Protein AF-A0A7V1KM54-F1 (afdb_monomer_lite)

pLDDT: mean 93.87, std 10.3, range [54.5, 98.75]

Secondary structure (DSSP, 8-state):
-PPP------GGGHHHHHHHHHHHHT--S----S-SS-TTTT---S-BTTTBTHHHHHHHHHHHHHHT-

Structure (mmCIF, N/CA/C/O backbone):
data_AF-A0A7V1KM54-F1
#
_entry.id   AF-A0A7V1KM54-F1
#
loop_
_atom_site.group_PDB
_atom_site.id
_atom_site.type_symbol
_atom_site.label_atom_id
_atom_site.label_alt_id
_atom_site.label_comp_id
_atom_site.label_asym_id
_atom_site.label_entity_id
_atom_site.label_seq_id
_atom_site.pdbx_PDB_ins_code
_atom_site.Cartn_x
_atom_site.Cartn_y
_atom_site.Cartn_z
_atom_site.occupancy
_atom_site.B_iso_or_equiv
_atom_site.auth_seq_id
_atom_site.auth_comp_id
_atom_site.auth_asym_id
_atom_site.auth_atom_id
_atom_site.pdbx_PDB_model_num
ATOM 1 N N . ILE A 1 1 ? 12.514 -26.915 -8.013 1.00 54.50 1 ILE A N 1
ATOM 2 C CA . ILE A 1 1 ? 11.823 -25.758 -8.632 1.00 54.50 1 ILE A CA 1
ATOM 3 C C . ILE A 1 1 ? 10.667 -25.420 -7.702 1.00 54.50 1 ILE A C 1
ATOM 5 O O . ILE A 1 1 ? 9.900 -26.330 -7.412 1.00 54.50 1 ILE A O 1
ATOM 9 N N . ARG A 1 2 ? 10.600 -24.210 -7.126 1.00 56.97 2 ARG A N 1
ATOM 10 C CA . ARG A 1 2 ? 9.421 -23.817 -6.336 1.00 56.97 2 ARG A CA 1
ATOM 11 C C . ARG A 1 2 ? 8.259 -23.642 -7.309 1.00 56.97 2 ARG A C 1
ATOM 13 O O . ARG A 1 2 ? 8.419 -22.941 -8.303 1.00 56.97 2 ARG A O 1
ATOM 20 N N . THR A 1 3 ? 7.136 -24.300 -7.054 1.00 64.31 3 THR A N 1
ATOM 21 C CA . THR A 1 3 ? 5.881 -23.977 -7.737 1.00 64.31 3 THR A CA 1
ATOM 22 C C . THR A 1 3 ? 5.493 -22.573 -7.278 1.00 64.31 3 THR A C 1
ATOM 24 O O . THR A 1 3 ? 5.395 -22.380 -6.063 1.00 64.31 3 THR A O 1
ATOM 27 N N . PRO A 1 4 ? 5.350 -21.582 -8.175 1.00 66.19 4 PRO A N 1
ATOM 28 C CA . PRO A 1 4 ? 4.911 -20.253 -7.775 1.00 66.19 4 PRO A CA 1
ATOM 29 C C . PRO A 1 4 ? 3.590 -20.360 -7.010 1.00 66.19 4 PRO A C 1
ATOM 31 O O . PRO A 1 4 ? 2.739 -21.183 -7.356 1.00 66.19 4 PRO A O 1
ATOM 34 N N . GLY A 1 5 ? 3.450 -19.568 -5.946 1.00 69.50 5 GLY A N 1
ATOM 35 C CA . GLY A 1 5 ? 2.187 -19.443 -5.225 1.00 69.50 5 GLY A CA 1
ATOM 36 C C . GLY A 1 5 ? 1.088 -18.830 -6.100 1.00 69.50 5 GLY A C 1
ATOM 37 O O . GLY A 1 5 ? 1.276 -18.567 -7.288 1.00 69.50 5 GLY A O 1
ATOM 38 N N . PHE A 1 6 ? -0.080 -18.594 -5.507 1.00 80.94 6 PHE A N 1
ATOM 39 C CA . PHE A 1 6 ? -1.170 -17.885 -6.174 1.00 80.94 6 PHE A CA 1
ATOM 40 C C . PHE A 1 6 ? -0.722 -16.474 -6.593 1.00 80.94 6 PHE A C 1
ATOM 42 O O . PHE A 1 6 ? -0.089 -15.772 -5.809 1.00 80.94 6 PHE A O 1
ATOM 49 N N . SER A 1 7 ? -1.074 -16.057 -7.810 1.00 89.00 7 SER A N 1
ATOM 50 C CA . SER A 1 7 ? -0.929 -14.671 -8.263 1.00 89.00 7 SER A CA 1
ATOM 51 C C . SER A 1 7 ? -2.282 -13.976 -8.161 1.00 89.00 7 SER A C 1
ATOM 53 O O . SER A 1 7 ? -3.309 -14.564 -8.509 1.00 89.00 7 SER A O 1
ATOM 55 N N . VAL A 1 8 ? -2.282 -12.739 -7.670 1.00 92.62 8 VAL A N 1
ATOM 56 C CA . VAL A 1 8 ? -3.476 -11.899 -7.572 1.00 92.62 8 VAL A CA 1
ATOM 57 C C . VAL A 1 8 ? -3.240 -10.636 -8.385 1.00 92.62 8 VAL A C 1
ATOM 59 O O . VAL A 1 8 ? -2.229 -9.958 -8.209 1.00 92.62 8 VAL A O 1
ATOM 62 N N . ASP A 1 9 ? -4.169 -10.335 -9.289 1.00 95.12 9 ASP A N 1
ATOM 63 C CA . ASP A 1 9 ? -4.097 -9.138 -10.120 1.00 95.12 9 ASP A CA 1
ATOM 64 C C . ASP A 1 9 ? -4.270 -7.874 -9.263 1.00 95.12 9 ASP A C 1
ATOM 66 O O . ASP A 1 9 ? -5.129 -7.799 -8.380 1.00 95.12 9 ASP A O 1
ATOM 70 N N . ARG A 1 10 ? -3.450 -6.861 -9.543 1.00 96.62 10 ARG A N 1
ATOM 71 C CA . ARG A 1 10 ? -3.444 -5.569 -8.847 1.00 96.62 10 ARG A CA 1
ATOM 72 C C . ARG A 1 10 ? -4.700 -4.724 -9.122 1.00 96.62 10 ARG A C 1
ATOM 74 O O . ARG A 1 10 ? -4.977 -3.785 -8.369 1.00 96.62 10 ARG A O 1
ATOM 81 N N . GLN A 1 11 ? -5.441 -5.047 -10.178 1.00 97.81 11 GLN A N 1
ATOM 82 C CA . GLN A 1 11 ? -6.699 -4.456 -10.636 1.00 97.81 11 GLN A CA 1
ATOM 83 C C . GLN A 1 11 ? -6.631 -2.929 -10.694 1.00 97.81 11 GLN A C 1
ATOM 85 O O . GLN A 1 11 ? -7.458 -2.231 -10.113 1.00 97.81 11 GLN A O 1
ATOM 90 N N . ASP A 1 12 ? -5.563 -2.401 -11.301 1.00 97.00 12 ASP A N 1
ATOM 91 C CA . ASP A 1 12 ? -5.269 -0.962 -11.384 1.00 97.00 12 ASP A CA 1
ATOM 92 C C . ASP A 1 12 ? -5.238 -0.215 -10.031 1.00 97.00 12 ASP A C 1
ATOM 94 O O . ASP A 1 12 ? -5.321 1.017 -9.976 1.00 97.00 12 ASP A O 1
ATOM 98 N N . GLY A 1 13 ? -5.048 -0.946 -8.929 1.00 98.06 13 GLY A N 1
ATOM 99 C CA . GLY A 1 13 ? -5.064 -0.439 -7.557 1.00 98.06 13 GLY A CA 1
ATOM 100 C C . GLY A 1 13 ? -6.338 -0.774 -6.780 1.00 98.06 13 GLY A C 1
ATOM 101 O O . GLY A 1 13 ? -6.351 -0.574 -5.567 1.00 98.06 13 GLY A O 1
ATOM 102 N N . ALA A 1 14 ? -7.382 -1.311 -7.421 1.00 98.56 14 ALA A N 1
ATOM 103 C CA . ALA A 1 14 ? -8.627 -1.686 -6.749 1.00 98.56 14 ALA A CA 1
ATOM 104 C C . ALA A 1 14 ? -8.405 -2.770 -5.688 1.00 98.56 14 ALA A C 1
ATOM 106 O O . ALA A 1 14 ? -8.947 -2.660 -4.591 1.00 98.56 14 ALA A O 1
ATOM 107 N N . TYR A 1 15 ? -7.538 -3.751 -5.964 1.00 98.06 15 TYR A N 1
ATOM 108 C CA . TYR A 1 15 ? -7.190 -4.778 -4.982 1.00 98.06 15 TYR A CA 1
ATOM 109 C C . TYR A 1 15 ? -6.581 -4.160 -3.712 1.00 98.06 15 TYR A C 1
ATOM 111 O O . TYR A 1 15 ? -7.027 -4.442 -2.606 1.00 98.06 15 TYR A O 1
ATOM 119 N N . TYR A 1 16 ? -5.633 -3.230 -3.866 1.00 98.50 16 TYR A N 1
ATOM 120 C CA . TYR A 1 16 ? -4.997 -2.543 -2.737 1.00 98.50 16 TYR A CA 1
ATOM 121 C C . TYR A 1 16 ? -5.984 -1.682 -1.935 1.00 98.50 16 TYR A C 1
ATOM 123 O O . TYR A 1 16 ? -5.923 -1.651 -0.708 1.00 98.50 16 TYR A O 1
ATOM 131 N N . ARG A 1 17 ? -6.930 -1.008 -2.606 1.00 98.69 17 ARG A N 1
ATOM 132 C CA . ARG A 1 17 ? -7.999 -0.256 -1.925 1.00 98.69 17 ARG A CA 1
ATOM 133 C C . ARG A 1 17 ? -8.898 -1.185 -1.108 1.00 98.69 17 ARG A C 1
ATOM 135 O O . ARG A 1 17 ? -9.132 -0.901 0.060 1.00 98.69 17 ARG A O 1
ATOM 142 N N . GLN A 1 18 ? -9.308 -2.321 -1.672 1.00 98.50 18 GLN A N 1
ATOM 143 C CA . GLN A 1 18 ? -10.136 -3.303 -0.968 1.00 98.50 18 GLN A CA 1
ATOM 144 C C . GLN A 1 18 ? -9.431 -3.876 0.272 1.00 98.50 18 GLN A C 1
ATOM 146 O O . GLN A 1 18 ? -10.061 -4.033 1.317 1.00 98.50 18 GLN A O 1
ATOM 151 N N . THR A 1 19 ? -8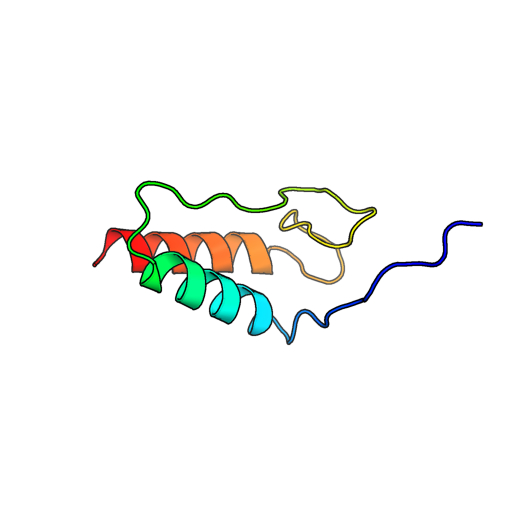.124 -4.160 0.200 1.00 98.06 19 THR A N 1
ATOM 152 C CA . THR A 1 19 ? -7.380 -4.635 1.379 1.00 98.06 19 THR A CA 1
ATOM 153 C C . THR A 1 19 ? -7.267 -3.561 2.461 1.00 98.06 19 THR A C 1
ATOM 155 O O . THR A 1 19 ? -7.354 -3.881 3.643 1.00 98.06 19 THR A O 1
ATOM 158 N N . TRP A 1 20 ? -7.119 -2.289 2.075 1.00 98.38 20 TRP A N 1
ATOM 159 C CA . TRP A 1 20 ? -7.152 -1.159 3.009 1.00 98.38 20 TRP A CA 1
ATOM 160 C C . TRP A 1 20 ? -8.528 -0.970 3.650 1.00 98.38 20 TRP A C 1
ATOM 162 O O . TRP A 1 20 ? -8.603 -0.771 4.856 1.00 98.38 20 TRP A O 1
ATOM 172 N N . GLU A 1 21 ? -9.610 -1.060 2.875 1.00 98.06 21 GLU A N 1
ATOM 173 C CA . GLU A 1 21 ? -10.985 -0.994 3.387 1.00 98.06 21 GLU A CA 1
ATOM 174 C C . GLU A 1 21 ? -11.240 -2.085 4.430 1.00 98.06 21 GLU A C 1
ATOM 176 O O . GLU A 1 21 ? -11.738 -1.794 5.515 1.00 98.06 21 GLU A O 1
ATOM 181 N N . ALA A 1 22 ? -10.829 -3.323 4.140 1.00 98.25 22 ALA A N 1
ATOM 182 C CA . ALA A 1 22 ? -10.939 -4.432 5.082 1.00 98.25 22 ALA A CA 1
ATOM 183 C C . ALA A 1 22 ? -10.094 -4.212 6.349 1.00 98.25 22 ALA A C 1
ATOM 185 O O . ALA A 1 22 ? -10.568 -4.495 7.448 1.00 98.25 22 ALA A O 1
ATOM 186 N N . ALA A 1 23 ? -8.872 -3.685 6.208 1.00 98.00 23 ALA A N 1
ATOM 187 C CA . ALA A 1 23 ? -8.003 -3.371 7.340 1.00 98.00 23 ALA A CA 1
ATOM 188 C C . ALA A 1 23 ? -8.578 -2.246 8.214 1.00 98.00 23 ALA A C 1
ATOM 190 O O . ALA A 1 23 ? -8.603 -2.376 9.427 1.00 98.00 23 ALA A O 1
ATOM 191 N N . MET A 1 24 ? -9.091 -1.161 7.627 1.00 97.31 24 MET A N 1
ATOM 192 C CA . MET A 1 24 ? -9.721 -0.075 8.389 1.00 97.31 24 MET A CA 1
ATOM 193 C C . MET A 1 24 ? -11.006 -0.536 9.089 1.00 97.31 24 MET A C 1
ATOM 195 O O . MET A 1 24 ? -11.256 -0.156 10.228 1.00 97.31 24 MET A O 1
ATOM 199 N N . ALA A 1 25 ? -11.808 -1.384 8.437 1.00 97.44 25 ALA A N 1
ATOM 200 C CA . ALA A 1 25 ? -13.055 -1.901 8.999 1.00 97.44 25 ALA A CA 1
ATOM 201 C C . ALA A 1 25 ? -12.856 -2.795 10.236 1.00 97.44 25 ALA A C 1
ATOM 203 O O . ALA A 1 25 ? -13.818 -3.030 10.966 1.00 97.44 25 ALA A O 1
ATOM 204 N N . SER A 1 26 ? -11.638 -3.291 10.488 1.00 97.50 26 SER A N 1
ATOM 205 C CA . SER A 1 26 ? -11.330 -4.054 11.701 1.00 97.50 26 SER A CA 1
ATOM 206 C C . SER A 1 26 ? -11.036 -3.188 12.932 1.00 97.50 26 SER A C 1
ATOM 208 O O . SER A 1 26 ? -10.672 -3.756 13.956 1.00 97.50 26 SER A O 1
ATOM 210 N N . ASP A 1 27 ? -11.151 -1.858 12.828 1.00 96.12 27 ASP A N 1
ATOM 211 C CA . ASP A 1 27 ? -10.814 -0.880 13.879 1.00 96.12 27 ASP A CA 1
ATOM 212 C C . ASP A 1 27 ? -9.419 -1.109 14.508 1.00 96.12 27 ASP A C 1
ATOM 214 O O . ASP A 1 27 ? -9.299 -1.355 15.710 1.00 96.12 27 ASP A O 1
ATOM 218 N N . PRO A 1 28 ? -8.340 -1.146 13.696 1.00 97.25 28 PRO A N 1
ATOM 219 C CA . PRO A 1 28 ? -7.020 -1.492 14.196 1.00 97.25 28 PRO A CA 1
ATOM 220 C C . PRO A 1 28 ? -6.314 -0.283 14.816 1.00 97.25 28 PRO A C 1
ATOM 222 O O . PRO A 1 28 ? -6.421 0.838 14.321 1.00 97.25 28 PRO A O 1
ATOM 225 N N . ASP A 1 29 ? -5.450 -0.538 15.800 1.00 97.25 29 ASP A N 1
ATOM 226 C CA . ASP A 1 29 ? -4.502 0.479 16.258 1.00 97.25 29 ASP A CA 1
ATOM 227 C C . ASP A 1 29 ? -3.504 0.837 15.145 1.00 97.25 29 ASP A C 1
ATOM 229 O O . ASP A 1 29 ? -3.240 2.014 14.905 1.00 97.25 29 ASP A O 1
ATOM 233 N N . TRP A 1 30 ? -2.960 -0.170 14.442 1.00 97.25 30 TRP A N 1
ATOM 234 C CA . TRP A 1 30 ? -1.939 -0.014 13.396 1.00 97.25 30 TRP A CA 1
ATOM 235 C C . TRP A 1 30 ? -2.270 -0.805 12.125 1.00 97.25 30 TRP A C 1
ATOM 237 O O . TRP A 1 30 ? -2.780 -1.923 12.184 1.00 97.25 30 TRP A O 1
ATOM 247 N N . ILE A 1 31 ? -1.857 -0.266 10.974 1.00 97.75 31 ILE A N 1
ATOM 248 C CA . ILE A 1 31 ? -1.889 -0.942 9.670 1.00 97.75 31 ILE A CA 1
ATOM 249 C C . ILE A 1 31 ? -0.452 -1.152 9.180 1.00 97.75 31 ILE A C 1
ATOM 251 O O . ILE A 1 31 ? 0.344 -0.213 9.135 1.00 97.75 31 ILE A O 1
ATOM 255 N N . LEU A 1 32 ? -0.122 -2.386 8.789 1.00 98.12 32 LEU A N 1
ATOM 256 C CA . LEU A 1 32 ? 1.162 -2.746 8.187 1.00 98.12 32 LEU A CA 1
ATOM 257 C C . LEU A 1 32 ? 1.003 -2.934 6.676 1.00 98.12 32 LEU A C 1
ATOM 259 O O . LEU A 1 32 ? 0.129 -3.673 6.228 1.00 98.12 32 LEU A O 1
ATOM 263 N N . ILE A 1 33 ? 1.888 -2.313 5.895 1.00 98.50 33 ILE A N 1
ATOM 264 C CA . ILE A 1 33 ? 1.963 -2.524 4.447 1.00 98.50 33 ILE A CA 1
ATOM 265 C C . ILE A 1 33 ? 3.030 -3.577 4.160 1.00 98.50 33 ILE A C 1
ATOM 267 O O . ILE A 1 33 ? 4.222 -3.341 4.364 1.00 98.50 33 ILE A O 1
ATOM 271 N N . THR A 1 34 ? 2.599 -4.723 3.646 1.00 97.69 34 THR A N 1
ATOM 272 C CA . THR A 1 34 ? 3.483 -5.745 3.083 1.00 97.69 34 THR A CA 1
ATOM 273 C C . THR A 1 34 ? 3.425 -5.624 1.562 1.00 97.69 34 THR A C 1
ATOM 275 O O . THR A 1 34 ? 2.437 -6.028 0.960 1.00 97.69 34 THR A O 1
ATOM 278 N N . SER A 1 35 ? 4.413 -5.024 0.907 1.00 98.38 35 SER A N 1
ATOM 279 C CA . SER A 1 35 ? 5.733 -4.589 1.397 1.00 98.38 35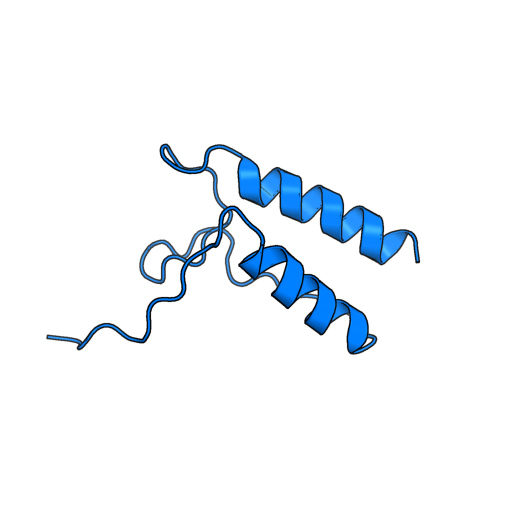 SER A CA 1
ATOM 280 C C . SER A 1 35 ? 6.128 -3.246 0.784 1.00 98.38 35 SER A C 1
ATOM 282 O O . SER A 1 35 ? 5.464 -2.751 -0.125 1.00 98.38 35 SER A O 1
ATOM 284 N N . PHE A 1 36 ? 7.230 -2.641 1.244 1.00 98.62 36 PHE A N 1
ATOM 285 C CA . PHE A 1 36 ? 7.820 -1.557 0.461 1.00 98.62 36 PHE A CA 1
ATOM 286 C C . PHE A 1 36 ? 8.367 -2.097 -0.871 1.00 98.62 36 PHE A C 1
ATOM 288 O O . PHE A 1 36 ? 7.946 -1.617 -1.918 1.00 98.62 36 PHE A O 1
ATOM 295 N N . ASN A 1 37 ? 9.241 -3.110 -0.839 1.00 98.31 37 ASN A N 1
ATOM 296 C CA . ASN A 1 37 ? 10.020 -3.552 -2.000 1.00 98.31 37 ASN A CA 1
ATOM 297 C C . ASN A 1 37 ? 10.314 -5.068 -2.069 1.00 98.31 37 ASN A C 1
ATOM 299 O O . ASN A 1 37 ? 11.409 -5.465 -2.469 1.00 98.31 37 ASN A O 1
ATOM 303 N N . GLU A 1 38 ? 9.368 -5.939 -1.708 1.00 97.00 38 GLU A N 1
ATOM 304 C CA . GLU A 1 38 ? 9.523 -7.389 -1.918 1.00 97.00 38 GLU A CA 1
ATOM 305 C C . GLU A 1 38 ? 9.146 -7.783 -3.354 1.00 97.00 38 GLU A C 1
ATOM 307 O O . GLU A 1 38 ? 8.085 -8.348 -3.637 1.00 97.00 38 GLU A O 1
ATOM 312 N N . TRP A 1 39 ? 10.055 -7.464 -4.274 1.00 95.31 39 TRP A N 1
ATOM 313 C CA . TRP A 1 39 ? 9.903 -7.694 -5.711 1.00 95.31 39 TRP A CA 1
ATOM 314 C C . TRP A 1 39 ? 9.732 -9.166 -6.083 1.00 95.31 39 TRP A C 1
ATOM 316 O O . TRP A 1 39 ? 9.094 -9.476 -7.087 1.00 95.31 39 TRP A O 1
ATOM 326 N N . HIS A 1 40 ? 10.294 -10.096 -5.303 1.00 92.31 40 HIS A N 1
ATOM 327 C CA . HIS A 1 40 ? 10.161 -11.519 -5.614 1.00 92.31 40 HIS A CA 1
ATOM 328 C C . HIS A 1 40 ? 8.742 -12.041 -5.375 1.00 92.31 40 HIS A C 1
ATOM 330 O O . HIS A 1 40 ? 8.344 -13.024 -6.001 1.00 92.31 40 HIS A O 1
ATOM 336 N N . GLU A 1 41 ? 7.986 -11.391 -4.490 1.00 92.56 41 GLU A N 1
ATOM 337 C CA . GLU A 1 41 ? 6.590 -11.726 -4.205 1.00 92.56 41 GLU A CA 1
ATOM 338 C C . GLU A 1 41 ? 5.603 -10.843 -4.983 1.00 92.56 41 GLU A C 1
ATOM 340 O O . GLU A 1 41 ? 4.409 -11.136 -4.999 1.00 92.56 41 GLU A O 1
ATOM 345 N N . GLY A 1 42 ? 6.081 -9.786 -5.649 1.00 94.38 42 GLY A N 1
ATOM 346 C CA . GLY A 1 42 ? 5.236 -8.857 -6.400 1.00 94.38 42 GLY A CA 1
ATOM 347 C C . GLY A 1 42 ? 4.332 -8.002 -5.504 1.00 94.38 42 GLY A C 1
ATOM 348 O O . GLY A 1 42 ? 3.253 -7.596 -5.942 1.00 94.38 42 GLY A O 1
ATOM 349 N N . THR A 1 43 ? 4.726 -7.782 -4.242 1.00 96.62 43 THR A N 1
ATOM 350 C CA . THR A 1 43 ? 3.939 -7.050 -3.228 1.00 96.62 43 THR A CA 1
ATOM 351 C C . THR A 1 43 ? 4.411 -5.612 -3.014 1.00 96.62 43 THR A C 1
ATOM 353 O O . THR A 1 43 ? 3.878 -4.905 -2.159 1.00 96.62 43 THR A O 1
ATOM 356 N N . GLU A 1 44 ? 5.401 -5.157 -3.779 1.00 98.25 44 GLU A N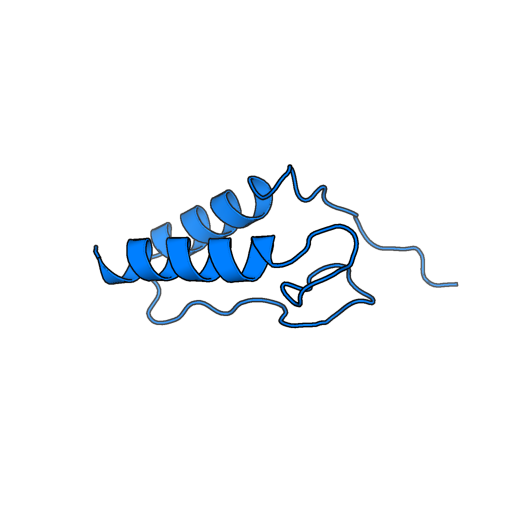 1
ATOM 357 C CA . GLU A 1 44 ? 6.023 -3.847 -3.634 1.00 98.25 44 GLU A CA 1
ATOM 358 C C . GLU A 1 44 ? 5.048 -2.680 -3.867 1.00 98.25 44 GLU A C 1
ATOM 360 O O . GLU A 1 44 ? 4.181 -2.711 -4.753 1.00 98.25 44 GLU A O 1
ATOM 365 N N . ILE A 1 45 ? 5.229 -1.612 -3.087 1.00 98.62 45 ILE A N 1
ATOM 366 C CA . ILE A 1 45 ? 4.694 -0.274 -3.380 1.00 98.62 45 ILE A CA 1
ATOM 367 C C . ILE A 1 45 ? 5.779 0.689 -3.888 1.00 98.62 45 ILE A C 1
ATOM 369 O O . ILE A 1 45 ? 5.465 1.831 -4.241 1.00 98.62 45 ILE A O 1
ATOM 373 N N . GLU A 1 46 ? 7.042 0.245 -3.905 1.00 98.69 46 GLU A N 1
ATOM 374 C CA . GLU A 1 46 ? 8.178 0.952 -4.492 1.00 98.69 46 GLU A CA 1
ATOM 375 C C . GLU A 1 46 ? 7.881 1.321 -5.958 1.00 98.69 46 GLU A C 1
ATOM 377 O O . GLU A 1 46 ? 7.285 0.527 -6.691 1.00 98.69 46 GLU A O 1
ATOM 382 N N . PRO A 1 47 ? 8.260 2.529 -6.419 1.00 98.62 47 PRO A N 1
ATOM 383 C CA . PRO A 1 47 ? 8.027 2.909 -7.800 1.00 98.62 47 PRO A CA 1
ATOM 384 C C . PRO A 1 47 ? 8.706 1.977 -8.808 1.00 98.62 47 PRO A C 1
ATOM 386 O O . PRO A 1 47 ? 9.898 1.704 -8.704 1.00 98.62 47 PRO A O 1
ATOM 389 N N . SER A 1 48 ? 7.957 1.576 -9.835 1.00 97.81 48 SER A N 1
ATOM 390 C CA . SER A 1 48 ? 8.446 0.745 -10.943 1.00 97.81 48 SER A CA 1
ATOM 391 C C . SER A 1 48 ? 8.301 1.459 -12.290 1.00 97.81 48 SER A C 1
ATOM 393 O O . SER A 1 48 ? 7.667 2.515 -12.383 1.00 97.81 48 SER A O 1
ATOM 395 N N . VAL A 1 49 ? 8.867 0.884 -13.355 1.00 98.06 49 VAL A N 1
ATOM 396 C CA . VAL A 1 49 ? 8.659 1.384 -14.725 1.00 98.06 49 VAL A CA 1
ATOM 397 C C . VAL A 1 49 ? 7.193 1.221 -15.148 1.00 98.06 49 VAL A C 1
ATOM 399 O O . VAL A 1 49 ? 6.625 2.107 -15.781 1.00 98.06 49 VAL A O 1
ATOM 402 N N . GLU A 1 50 ? 6.566 0.116 -14.759 1.00 95.88 50 GLU A N 1
ATOM 403 C CA . GLU A 1 50 ? 5.201 -0.279 -15.109 1.00 95.88 50 GLU A CA 1
ATOM 404 C C . GLU A 1 50 ? 4.144 0.500 -14.314 1.00 95.88 50 GLU A C 1
ATOM 406 O O . GLU A 1 50 ? 3.102 0.875 -14.849 1.00 95.88 50 GLU A O 1
ATOM 411 N N . LEU A 1 51 ? 4.403 0.743 -13.025 1.00 97.12 51 LEU A N 1
ATOM 412 C CA . LEU A 1 51 ? 3.419 1.271 -12.076 1.00 97.12 51 LEU A CA 1
ATOM 413 C C . LEU A 1 51 ? 3.702 2.722 -11.663 1.00 97.12 51 LEU A C 1
ATOM 415 O O . LEU A 1 51 ? 2.830 3.387 -11.088 1.00 97.12 51 LEU A O 1
ATOM 419 N N . GLY A 1 52 ? 4.898 3.244 -11.956 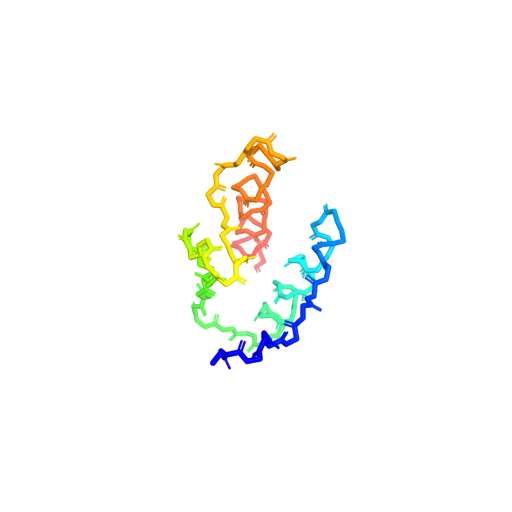1.00 98.19 52 GLY A N 1
ATOM 420 C CA . GLY A 1 52 ? 5.332 4.573 -11.535 1.00 98.19 52 GLY A CA 1
ATOM 421 C C . GLY A 1 52 ? 5.165 4.763 -10.026 1.00 98.19 52 GLY A C 1
ATOM 422 O O . GLY A 1 52 ? 5.354 3.843 -9.243 1.00 98.19 52 GLY A O 1
ATOM 423 N N . ARG A 1 53 ? 4.743 5.954 -9.589 1.00 98.50 53 ARG A N 1
ATOM 424 C CA . ARG A 1 53 ? 4.495 6.251 -8.160 1.00 98.50 53 ARG A CA 1
ATOM 425 C C . ARG A 1 53 ? 3.082 5.902 -7.678 1.00 98.50 53 ARG A C 1
ATOM 427 O O . ARG A 1 53 ? 2.679 6.376 -6.615 1.00 98.50 53 ARG A O 1
ATOM 434 N N . ARG A 1 54 ? 2.310 5.123 -8.448 1.00 98.38 54 ARG A N 1
ATOM 435 C CA . ARG A 1 54 ? 0.882 4.879 -8.179 1.00 98.38 54 ARG A CA 1
ATOM 436 C C . ARG A 1 54 ? 0.641 4.423 -6.742 1.00 98.38 54 ARG A C 1
ATOM 438 O O . ARG A 1 54 ? -0.161 5.036 -6.049 1.00 98.38 54 ARG A O 1
ATOM 445 N N . TYR A 1 55 ? 1.358 3.404 -6.276 1.00 98.69 55 TYR A N 1
ATOM 446 C CA . TYR A 1 55 ? 1.109 2.816 -4.959 1.00 98.69 55 TYR A CA 1
ATOM 447 C C . TYR A 1 55 ? 1.561 3.693 -3.790 1.00 98.69 55 TYR A C 1
ATOM 449 O O . TYR A 1 55 ? 0.918 3.674 -2.742 1.00 98.69 55 TYR A O 1
ATOM 457 N N . LEU A 1 56 ? 2.569 4.550 -3.975 1.00 98.69 56 LEU A N 1
ATOM 458 C CA . LEU A 1 56 ? 2.895 5.583 -2.987 1.00 98.69 56 LEU A CA 1
ATOM 459 C C . LEU A 1 56 ? 1.782 6.634 -2.882 1.00 98.69 56 LEU A C 1
ATOM 461 O O . LEU A 1 56 ? 1.412 7.033 -1.779 1.00 98.69 56 LEU A O 1
ATOM 465 N N . HIS A 1 57 ? 1.222 7.070 -4.016 1.00 98.75 57 HIS A N 1
ATOM 466 C CA . HIS A 1 57 ? 0.106 8.019 -4.019 1.00 98.75 57 HIS A CA 1
ATOM 467 C C . HIS A 1 57 ? -1.156 7.403 -3.404 1.00 98.75 57 HIS A C 1
ATOM 469 O O . HIS A 1 57 ? -1.763 8.029 -2.541 1.00 98.75 57 HIS A O 1
ATOM 475 N N . LEU A 1 58 ? -1.490 6.159 -3.765 1.00 98.62 58 LEU A N 1
ATOM 476 C CA . LEU A 1 58 ? -2.592 5.412 -3.152 1.00 98.62 58 LEU A CA 1
ATOM 477 C C . LEU A 1 58 ? -2.407 5.273 -1.642 1.00 98.62 58 LEU A C 1
ATOM 479 O O . LEU A 1 58 ? -3.330 5.542 -0.885 1.00 98.62 58 LEU A O 1
ATOM 483 N N . THR A 1 59 ? -1.207 4.903 -1.194 1.00 98.69 59 THR A N 1
ATOM 484 C CA . THR A 1 59 ? -0.897 4.792 0.237 1.00 98.69 59 THR A CA 1
ATOM 485 C C . THR A 1 59 ? -1.115 6.123 0.950 1.00 98.69 59 THR A C 1
ATOM 487 O O . THR A 1 59 ? -1.733 6.158 2.009 1.00 98.69 59 THR A O 1
ATOM 490 N N . ARG A 1 60 ? -0.681 7.239 0.352 1.00 98.50 60 ARG A N 1
ATOM 491 C CA . ARG A 1 60 ? -0.952 8.573 0.896 1.00 98.50 60 ARG A CA 1
ATOM 492 C C . ARG A 1 60 ? -2.452 8.859 0.979 1.00 98.50 60 ARG A C 1
ATOM 494 O O . ARG A 1 60 ? -2.898 9.299 2.030 1.00 98.50 60 ARG A O 1
ATOM 501 N N . GLU A 1 61 ? -3.208 8.632 -0.095 1.00 98.38 61 GLU A N 1
ATOM 502 C CA . GLU A 1 61 ? -4.667 8.837 -0.128 1.00 98.38 61 GLU A CA 1
ATOM 503 C C . GLU A 1 61 ? -5.373 8.047 0.982 1.00 98.38 61 GLU A C 1
ATOM 505 O O . GLU A 1 61 ? -6.181 8.605 1.720 1.00 98.38 61 GLU A O 1
ATOM 510 N N . LEU A 1 62 ? -5.030 6.767 1.128 1.00 98.38 62 LEU A N 1
ATOM 511 C CA . LEU A 1 62 ? -5.672 5.850 2.069 1.00 98.38 62 LEU A CA 1
ATOM 512 C C . LEU A 1 62 ? -5.303 6.167 3.524 1.00 98.38 62 LEU A C 1
ATOM 514 O O . LEU A 1 62 ? -6.176 6.141 4.383 1.00 98.38 62 LEU A O 1
ATOM 518 N N . ILE A 1 63 ? -4.059 6.576 3.798 1.00 97.69 63 ILE A N 1
ATOM 519 C CA . ILE A 1 63 ? -3.667 7.078 5.126 1.00 97.69 63 ILE A CA 1
ATOM 520 C C . ILE A 1 63 ? -4.449 8.347 5.486 1.00 97.69 63 ILE A C 1
ATOM 522 O O . ILE A 1 63 ? -4.892 8.480 6.621 1.00 97.69 63 ILE A O 1
ATOM 526 N N . GLN A 1 64 ? -4.631 9.285 4.547 1.00 97.56 64 GLN A N 1
ATOM 527 C CA . GLN A 1 64 ? -5.426 10.490 4.823 1.00 97.56 64 GLN A CA 1
ATOM 528 C C . GLN A 1 64 ? -6.897 10.157 5.090 1.00 97.56 64 GLN A C 1
ATOM 530 O O . GLN A 1 64 ? -7.502 10.778 5.956 1.00 97.56 64 GLN A O 1
ATOM 535 N N . ALA A 1 65 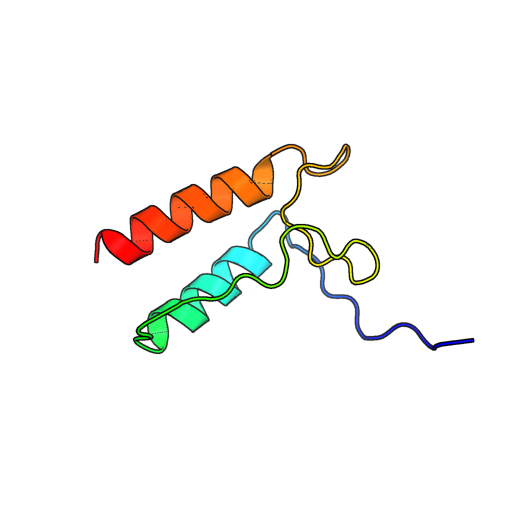? -7.458 9.176 4.378 1.00 96.31 65 ALA A N 1
ATOM 536 C CA . ALA A 1 65 ? -8.812 8.700 4.636 1.00 96.31 65 ALA A CA 1
ATOM 537 C C . ALA A 1 65 ? -8.935 8.027 6.015 1.00 96.31 65 ALA A C 1
ATOM 539 O O . ALA A 1 65 ? -9.898 8.288 6.724 1.00 96.31 65 ALA A O 1
ATOM 540 N N . TRP A 1 66 ? -7.951 7.214 6.414 1.00 96.69 66 TRP A N 1
ATOM 541 C CA . TRP A 1 66 ? -7.950 6.539 7.714 1.00 96.69 66 TRP A CA 1
ATOM 542 C C . TRP A 1 66 ? -7.824 7.518 8.885 1.00 96.69 66 TRP A C 1
ATOM 544 O O . TRP A 1 66 ? -8.594 7.430 9.830 1.00 96.69 66 TRP A O 1
ATOM 554 N N . LEU A 1 67 ? -6.896 8.478 8.805 1.00 94.19 67 LEU A N 1
ATOM 555 C CA . LEU A 1 67 ? -6.667 9.475 9.862 1.00 94.19 67 LEU A CA 1
ATOM 556 C C . LEU A 1 67 ? -7.738 10.576 9.921 1.00 94.19 67 LEU A C 1
ATOM 558 O O . LEU A 1 67 ? -7.765 11.346 10.878 1.00 94.19 67 LEU A O 1
ATOM 562 N N . GLY A 1 68 ? -8.531 10.726 8.858 1.00 88.81 68 GLY A N 1
ATOM 563 C CA . GLY A 1 68 ? -9.611 11.710 8.771 1.00 88.81 68 GLY A CA 1
ATOM 564 C C . GLY A 1 68 ? -10.957 11.223 9.316 1.00 88.81 68 GLY A C 1
ATOM 565 O O . GLY A 1 68 ? -11.869 12.043 9.428 1.00 88.81 68 GLY A O 1
ATOM 566 N N . ASN A 1 69 ? -11.077 9.927 9.619 1.00 61.28 69 ASN A N 1
ATOM 567 C CA . ASN A 1 69 ? -12.201 9.329 10.346 1.00 61.28 69 ASN A CA 1
ATOM 568 C C . ASN A 1 69 ? -11.949 9.367 11.857 1.00 61.28 69 ASN A C 1
ATOM 570 O O . ASN A 1 69 ? -12.958 9.437 12.594 1.00 61.28 69 ASN A O 1
#

Radius of gyration: 13.23 Å; chains: 1; bounding box: 25×38×31 Å

Sequence (69 aa):
IRTPGFSVDRQDGAYYRQT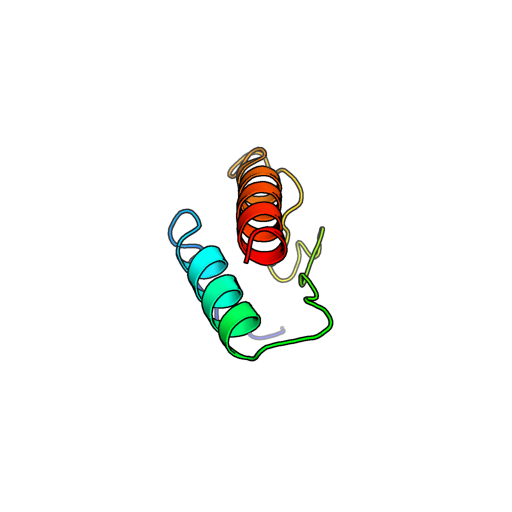WEAAMASDPDWILITSFNEWHEGTEIEPSVELGRRYLHLTRELIQAWLGN

Foldseek 3Di:
DDDDDDDDDCVLVVVVVVVLVVVLVVVDPDDDQPDCDPVVNPRHCDADPVNGNPSVVVVVVSVCVSVVD